Protein AF-A0A3D5AVW5-F1 (afdb_monomer_lite)

Secondary structure (DSSP, 8-state):
--HHHHHHH-TTSSS------PPP---------TTS-HHHHHHHHHHHTSTTHHHHTHHHHHHTT--S------TGGGHHHHHHHHHHH---

pLDDT: mean 83.99, std 10.98, range [45.19, 96.0]

Foldseek 3Di:
DPVVVCCVPPVPCPPHDDPDDDDDADDDDDDDDPVQDPVVRVVVLVVQQDPVVCVVCVVVCVVVVPPDGRDDDDPVSCVVVVVVCCVVPPDD

Radius of gyration: 17.75 Å; chains: 1; bounding box: 40×42×38 Å

Structure (mmCIF, N/CA/C/O backbone):
data_AF-A0A3D5AVW5-F1
#
_entry.id   AF-A0A3D5AVW5-F1
#
loop_
_atom_site.group_PDB
_atom_site.id
_atom_site.type_sy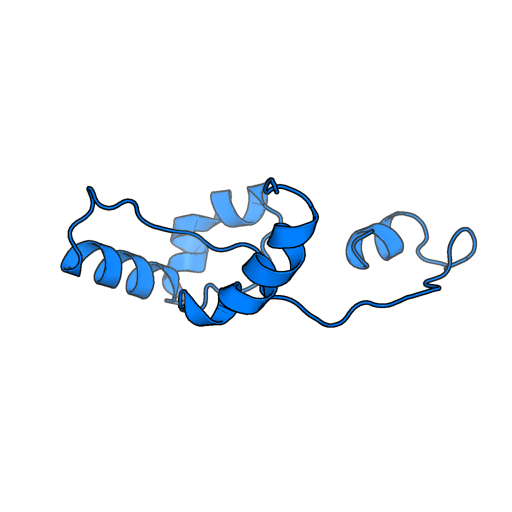mbol
_atom_site.label_atom_id
_atom_site.label_alt_id
_atom_site.label_comp_id
_atom_site.label_asym_id
_atom_site.label_entity_id
_atom_site.label_seq_id
_atom_site.pdbx_PDB_ins_code
_atom_site.Cartn_x
_atom_site.Cartn_y
_atom_site.Cartn_z
_atom_site.occupancy
_atom_site.B_iso_or_equiv
_atom_site.a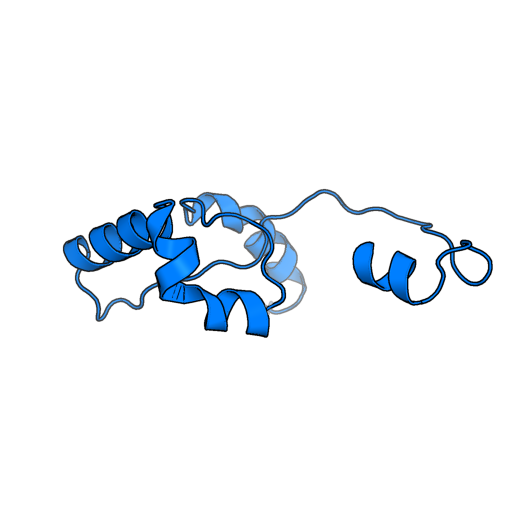uth_seq_id
_atom_site.auth_comp_id
_atom_site.auth_asym_id
_atom_site.auth_atom_id
_atom_site.pdbx_PDB_model_num
ATOM 1 N N . MET A 1 1 ? 12.912 -4.738 -14.308 1.00 49.59 1 MET A N 1
ATOM 2 C CA . MET A 1 1 ? 13.651 -3.926 -13.319 1.00 49.59 1 MET A CA 1
ATOM 3 C C . MET A 1 1 ? 12.895 -2.615 -13.114 1.00 49.59 1 MET A C 1
ATOM 5 O O . MET A 1 1 ? 12.495 -2.040 -14.124 1.00 49.59 1 MET A O 1
ATOM 9 N N . PRO A 1 2 ? 12.624 -2.170 -11.875 1.00 65.19 2 PRO A N 1
ATOM 10 C CA . PRO A 1 2 ? 11.966 -0.885 -11.626 1.00 65.19 2 PRO A CA 1
ATOM 11 C C . PRO A 1 2 ? 12.777 0.267 -12.234 1.00 65.19 2 PRO A C 1
ATOM 13 O O . PRO A 1 2 ? 14.004 0.263 -12.140 1.00 65.19 2 PRO A O 1
ATOM 16 N N . LEU A 1 3 ? 12.109 1.251 -12.844 1.00 71.12 3 LEU A N 1
ATOM 17 C CA . LEU A 1 3 ? 12.776 2.373 -13.526 1.00 71.12 3 LEU A CA 1
ATOM 18 C C . LEU A 1 3 ? 13.696 3.175 -12.592 1.00 71.12 3 LEU A C 1
ATOM 20 O O . LEU A 1 3 ? 14.750 3.625 -13.028 1.00 71.12 3 LEU A O 1
ATOM 24 N N . GLY A 1 4 ? 13.340 3.292 -11.306 1.00 69.69 4 GLY A N 1
ATOM 25 C CA . GLY A 1 4 ? 14.188 3.944 -10.302 1.00 69.69 4 GLY A CA 1
ATOM 26 C C . GLY A 1 4 ? 15.544 3.254 -10.136 1.00 69.69 4 GLY A C 1
ATOM 27 O O . GLY A 1 4 ? 16.579 3.914 -10.108 1.00 69.69 4 GL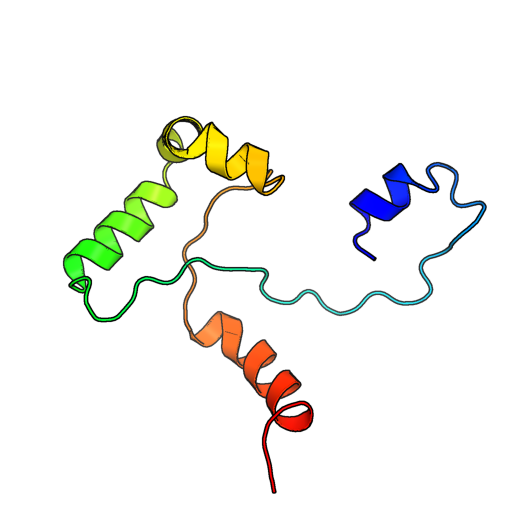Y A O 1
ATOM 28 N N . ASN A 1 5 ? 15.566 1.919 -10.149 1.00 72.69 5 ASN A N 1
ATOM 29 C CA . ASN A 1 5 ? 16.822 1.177 -10.091 1.00 72.69 5 ASN A CA 1
ATOM 30 C C . ASN A 1 5 ? 17.616 1.356 -11.391 1.00 72.69 5 ASN A C 1
ATOM 32 O O . ASN A 1 5 ? 18.838 1.432 -11.351 1.00 72.69 5 ASN A O 1
ATOM 36 N N . LEU A 1 6 ? 16.951 1.434 -12.550 1.00 78.19 6 LEU A N 1
ATOM 37 C CA . LEU A 1 6 ? 17.653 1.641 -13.819 1.00 78.19 6 LEU A CA 1
ATOM 38 C C . LEU A 1 6 ? 18.364 3.001 -13.828 1.00 78.19 6 LEU A C 1
ATOM 40 O O . LEU A 1 6 ? 19.532 3.064 -14.187 1.00 78.19 6 LEU A O 1
ATOM 44 N N . ALA A 1 7 ? 17.705 4.054 -13.338 1.00 80.12 7 ALA A N 1
ATOM 45 C CA . ALA A 1 7 ? 18.326 5.367 -13.172 1.00 80.12 7 ALA A CA 1
ATOM 46 C C . ALA A 1 7 ? 19.502 5.350 -12.175 1.00 80.12 7 ALA A C 1
ATOM 48 O O . ALA A 1 7 ? 20.472 6.078 -12.364 1.00 80.12 7 ALA A O 1
ATOM 49 N N . LYS A 1 8 ? 19.444 4.500 -11.140 1.00 81.31 8 LYS A N 1
ATOM 50 C CA . LYS A 1 8 ? 20.530 4.322 -10.164 1.00 81.31 8 LYS A CA 1
ATOM 51 C C . LYS A 1 8 ? 21.765 3.636 -10.761 1.00 81.31 8 LYS A C 1
ATOM 53 O O . LYS A 1 8 ? 22.880 4.032 -10.443 1.00 81.31 8 LYS A O 1
ATOM 58 N N . TYR A 1 9 ? 21.577 2.601 -11.582 1.00 82.88 9 TYR A N 1
ATOM 59 C CA . TYR A 1 9 ? 22.677 1.756 -12.075 1.00 82.88 9 TYR A CA 1
ATOM 60 C C . TYR A 1 9 ? 23.152 2.097 -13.496 1.00 82.88 9 TYR A C 1
ATOM 62 O O . TYR A 1 9 ? 24.281 1.766 -13.846 1.00 82.88 9 TYR A O 1
ATOM 70 N N . ASP A 1 10 ? 22.330 2.766 -14.305 1.00 86.38 10 ASP A N 1
ATOM 71 C CA . ASP A 1 10 ? 22.685 3.247 -15.644 1.00 86.38 10 ASP A CA 1
ATOM 72 C C . ASP A 1 10 ? 22.082 4.643 -15.911 1.00 86.38 10 ASP A C 1
ATOM 74 O O . ASP A 1 10 ? 21.204 4.811 -16.765 1.00 86.38 10 ASP A O 1
ATOM 78 N N . PRO A 1 11 ? 22.543 5.679 -15.185 1.00 81.38 11 PRO A N 1
ATOM 79 C CA . PRO A 1 11 ? 21.993 7.035 -15.280 1.00 81.38 11 PRO A CA 1
ATOM 80 C C . PRO A 1 11 ? 22.125 7.649 -16.680 1.00 81.38 11 PRO A C 1
ATOM 82 O O . PRO A 1 11 ? 21.390 8.571 -17.027 1.00 81.38 11 PRO A O 1
ATOM 85 N N . HIS A 1 12 ? 23.049 7.139 -17.500 1.00 84.56 12 HIS A N 1
ATOM 86 C CA . HIS A 1 12 ? 23.287 7.614 -18.862 1.00 84.56 12 HIS A CA 1
ATOM 87 C C . HIS A 1 12 ? 22.711 6.689 -19.943 1.00 84.56 12 HIS A C 1
ATOM 89 O O . HIS A 1 12 ? 22.934 6.954 -21.123 1.00 84.56 12 HIS A O 1
ATOM 95 N N . SER A 1 13 ? 21.976 5.636 -19.562 1.00 80.19 13 SER A N 1
ATOM 96 C CA . SER A 1 13 ? 21.346 4.675 -20.485 1.00 80.19 13 SER A CA 1
ATOM 97 C C . SER A 1 13 ? 22.322 4.090 -21.518 1.00 80.19 13 SER A C 1
ATOM 99 O O . SER A 1 13 ? 21.999 3.967 -22.701 1.00 80.19 13 SER A O 1
ATOM 101 N N . ARG A 1 14 ? 23.554 3.792 -21.090 1.00 85.19 14 ARG A N 1
ATOM 102 C CA . ARG A 1 14 ? 24.627 3.277 -21.957 1.00 85.19 14 ARG A CA 1
ATOM 103 C C . ARG A 1 14 ? 24.742 1.756 -21.926 1.00 85.19 14 ARG A C 1
ATOM 105 O O . ARG A 1 14 ? 25.249 1.180 -22.883 1.00 85.19 14 ARG A O 1
ATOM 112 N N . ALA A 1 15 ? 24.301 1.117 -20.847 1.00 83.69 15 ALA A N 1
ATOM 113 C CA . ALA A 1 15 ? 24.419 -0.322 -20.624 1.00 83.69 15 ALA A CA 1
ATOM 114 C C . ALA A 1 15 ? 23.095 -1.066 -20.851 1.00 83.69 15 ALA A C 1
ATOM 116 O O 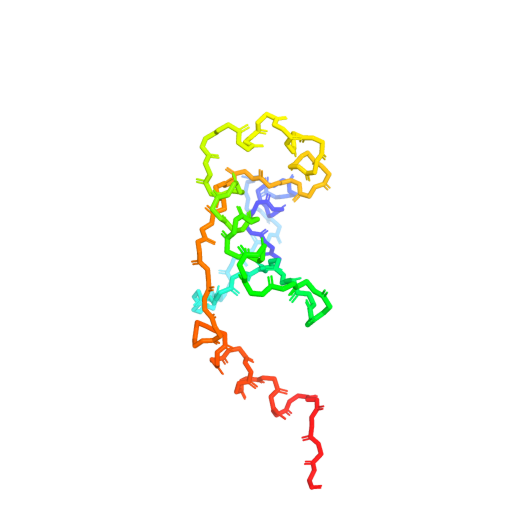. ALA A 1 15 ? 23.102 -2.224 -21.267 1.00 83.69 15 ALA A O 1
ATOM 117 N N . ALA A 1 16 ? 21.955 -0.418 -20.606 1.00 83.31 16 ALA A N 1
ATOM 118 C CA . ALA A 1 16 ? 20.638 -1.019 -20.753 1.00 83.31 16 ALA A CA 1
ATOM 119 C C . ALA A 1 16 ? 19.627 -0.045 -21.370 1.00 83.31 16 ALA A C 1
ATOM 121 O O . ALA A 1 16 ? 19.679 1.167 -21.184 1.00 83.31 16 ALA A O 1
ATOM 122 N N . ARG A 1 17 ? 18.648 -0.602 -22.093 1.00 82.62 17 ARG A N 1
ATOM 123 C CA . ARG A 1 17 ? 17.508 0.142 -22.644 1.00 82.62 17 ARG A CA 1
ATOM 124 C C . ARG A 1 17 ? 16.201 -0.569 -22.327 1.00 82.62 17 ARG A C 1
ATOM 126 O O . ARG A 1 17 ? 16.145 -1.798 -22.297 1.00 82.62 17 ARG A O 1
ATOM 133 N N . VAL A 1 18 ? 15.132 0.196 -22.130 1.00 83.56 18 VAL A N 1
ATOM 134 C CA . VAL A 1 18 ? 13.785 -0.360 -21.957 1.00 83.56 18 VAL A CA 1
ATOM 135 C C . VAL A 1 18 ? 13.282 -0.850 -23.314 1.00 83.56 18 VAL A C 1
ATOM 137 O O . VAL A 1 18 ? 13.015 -0.049 -24.202 1.00 83.56 18 VAL A O 1
ATOM 140 N N . VAL A 1 19 ? 13.156 -2.166 -23.480 1.00 88.94 19 VAL A N 1
ATOM 141 C CA . VAL A 1 19 ? 12.621 -2.776 -24.714 1.00 88.94 19 VAL A CA 1
ATOM 142 C C . VAL A 1 19 ? 11.116 -3.043 -24.646 1.00 88.94 19 VAL A C 1
ATOM 144 O O . VAL A 1 19 ? 10.473 -3.203 -25.676 1.00 88.94 19 VAL A O 1
ATOM 147 N N . PHE A 1 20 ? 10.547 -3.081 -23.440 1.00 84.38 20 PHE A N 1
ATOM 148 C CA . PHE A 1 20 ? 9.130 -3.336 -23.210 1.00 84.38 20 PHE A CA 1
ATOM 149 C C . PHE A 1 20 ? 8.666 -2.678 -21.908 1.00 84.38 20 PHE A C 1
ATOM 151 O O . PHE A 1 20 ? 9.377 -2.706 -20.900 1.00 84.38 20 PHE A O 1
ATOM 158 N N . LYS A 1 21 ? 7.455 -2.116 -21.921 1.00 83.38 21 LYS A N 1
ATOM 159 C CA . LYS A 1 21 ? 6.783 -1.561 -20.744 1.00 83.38 21 LYS A CA 1
ATOM 160 C C . LYS A 1 21 ? 5.400 -2.195 -20.631 1.00 83.38 21 LYS A C 1
ATOM 162 O O . LYS A 1 21 ? 4.550 -1.978 -21.488 1.00 83.38 21 LYS A O 1
ATOM 167 N N . ALA A 1 22 ? 5.191 -2.980 -19.579 1.00 81.06 22 ALA A N 1
ATOM 168 C CA . ALA A 1 22 ? 3.895 -3.585 -19.304 1.00 81.06 22 ALA A CA 1
ATOM 169 C C . ALA A 1 22 ? 2.850 -2.521 -18.923 1.00 81.06 22 ALA A C 1
ATOM 171 O O . ALA A 1 22 ? 3.195 -1.425 -18.467 1.00 81.06 22 ALA A O 1
ATOM 172 N N . ARG A 1 23 ? 1.565 -2.870 -19.071 1.00 81.06 23 ARG A N 1
ATOM 173 C CA . ARG A 1 23 ? 0.455 -2.088 -18.510 1.00 81.06 23 ARG A CA 1
ATOM 174 C C . ARG A 1 23 ? 0.655 -1.930 -16.999 1.00 81.06 23 ARG A C 1
ATOM 176 O O . ARG A 1 23 ? 1.179 -2.829 -16.346 1.00 81.06 23 ARG A O 1
ATOM 183 N N . ALA A 1 24 ? 0.243 -0.788 -16.454 1.00 77.19 24 ALA A N 1
ATOM 184 C CA . ALA A 1 24 ? 0.226 -0.593 -15.012 1.00 77.19 24 ALA A CA 1
ATOM 185 C C . ALA A 1 24 ? -0.738 -1.593 -14.354 1.00 77.19 24 ALA A C 1
ATOM 187 O O . ALA A 1 24 ? -1.866 -1.765 -14.819 1.00 77.19 24 ALA A O 1
ATOM 188 N N . TYR A 1 25 ? -0.281 -2.220 -13.275 1.00 77.44 25 TYR A N 1
ATOM 189 C CA . TYR A 1 25 ? -1.070 -3.099 -12.418 1.00 77.44 25 TYR A CA 1
ATOM 190 C C . TYR A 1 25 ? -1.116 -2.518 -11.003 1.00 77.44 25 TYR A C 1
ATOM 192 O O . TYR A 1 25 ? -0.214 -1.751 -10.644 1.00 77.44 25 TYR A O 1
ATOM 200 N N . PRO A 1 26 ? -2.140 -2.869 -10.206 1.00 80.75 26 PRO A N 1
ATOM 201 C CA . PRO A 1 26 ? -2.177 -2.517 -8.796 1.00 80.75 26 PRO A CA 1
ATOM 202 C C . PRO A 1 26 ? -0.878 -2.944 -8.115 1.00 80.75 26 PRO A C 1
ATOM 204 O O . PRO A 1 26 ? -0.405 -4.068 -8.300 1.00 80.75 26 PRO A O 1
ATOM 207 N N . ASN A 1 27 ? -0.285 -2.026 -7.357 1.00 80.31 27 ASN A N 1
ATOM 208 C CA . ASN A 1 27 ? 0.930 -2.303 -6.604 1.00 80.31 27 ASN A CA 1
ATOM 209 C C . ASN A 1 27 ? 0.596 -3.075 -5.310 1.00 80.31 27 ASN A C 1
ATOM 211 O O . ASN A 1 27 ? -0.536 -3.504 -5.097 1.00 80.31 27 ASN A O 1
ATOM 215 N N . GLN A 1 28 ? 1.574 -3.256 -4.429 1.00 85.69 28 GLN A N 1
ATOM 216 C CA . GLN A 1 28 ? 1.395 -3.856 -3.107 1.00 85.69 28 GLN A CA 1
ATOM 217 C C . GLN A 1 28 ? 0.305 -3.147 -2.281 1.00 85.69 28 GLN A C 1
ATOM 219 O O . GLN A 1 28 ? 0.122 -1.934 -2.384 1.00 85.69 28 GLN A O 1
ATOM 224 N N . THR A 1 29 ? -0.391 -3.915 -1.439 1.00 90.38 29 THR A N 1
ATOM 225 C CA . THR A 1 29 ? -1.413 -3.423 -0.504 1.00 90.38 29 THR A CA 1
ATOM 226 C C . THR A 1 29 ? -1.204 -4.005 0.890 1.00 90.38 29 THR A C 1
ATOM 228 O O . THR A 1 29 ? -0.557 -5.042 1.049 1.00 90.38 29 THR A O 1
ATOM 231 N N . LEU A 1 30 ? -1.767 -3.340 1.898 1.00 90.12 30 LEU A N 1
ATOM 232 C CA . LEU A 1 30 ? -1.869 -3.848 3.261 1.00 90.12 30 LEU A CA 1
ATOM 233 C C . LEU A 1 30 ? -3.282 -4.390 3.483 1.00 90.12 30 LEU A C 1
ATOM 235 O O . LEU A 1 30 ? -4.266 -3.692 3.254 1.00 90.12 30 LEU A O 1
ATOM 239 N N . SER A 1 31 ? -3.383 -5.622 3.975 1.00 91.12 31 SER A N 1
ATOM 240 C CA . SER A 1 31 ? -4.658 -6.257 4.312 1.00 91.12 31 SER A CA 1
ATOM 241 C C . SER A 1 31 ? -4.726 -6.589 5.798 1.00 91.12 31 SER A C 1
ATOM 243 O O . SER A 1 31 ? -3.770 -7.130 6.356 1.00 91.12 31 SER A O 1
ATOM 245 N N . ALA A 1 32 ? -5.874 -6.340 6.424 1.00 91.81 32 ALA A N 1
ATOM 246 C CA . ALA A 1 32 ? -6.157 -6.814 7.772 1.00 91.81 32 ALA A CA 1
ATOM 247 C C . ALA A 1 32 ? -6.786 -8.214 7.725 1.00 91.81 32 ALA A C 1
ATOM 249 O O . ALA A 1 32 ? -7.668 -8.490 6.913 1.00 91.81 32 ALA A O 1
ATOM 250 N N . GLY A 1 33 ? -6.331 -9.108 8.604 1.00 90.94 33 GLY A N 1
ATOM 251 C CA . GLY A 1 33 ? -6.900 -10.449 8.719 1.00 90.94 33 GLY A CA 1
ATOM 252 C C . GLY A 1 33 ? -8.301 -10.446 9.351 1.00 90.94 33 GLY A C 1
ATOM 253 O O . GLY A 1 33 ? -8.670 -9.499 10.048 1.00 90.94 33 GLY A O 1
ATOM 254 N N . PRO A 1 34 ? -9.059 -11.550 9.219 1.00 91.56 34 PRO A N 1
ATOM 255 C CA . PRO A 1 34 ? -10.445 -11.646 9.694 1.00 91.56 34 PRO A CA 1
ATOM 256 C C . PRO A 1 34 ? -10.598 -11.574 11.223 1.00 91.56 34 PRO A C 1
ATOM 258 O O . PRO A 1 34 ? -11.708 -11.447 11.725 1.00 91.56 34 PRO A O 1
ATOM 261 N N . ARG A 1 35 ? -9.493 -11.654 11.979 1.00 95.44 35 ARG A N 1
ATOM 262 C CA . ARG A 1 35 ? -9.486 -11.497 13.444 1.00 95.44 35 ARG A CA 1
ATOM 263 C C . ARG A 1 35 ? -9.671 -10.045 13.894 1.00 95.44 35 ARG A C 1
ATOM 265 O O . ARG A 1 35 ? -10.002 -9.812 15.049 1.00 95.44 35 ARG A O 1
ATOM 272 N N . VAL A 1 36 ? -9.439 -9.080 13.005 1.00 94.44 36 VAL A N 1
ATOM 273 C CA . VAL A 1 36 ? -9.709 -7.662 13.260 1.00 94.44 36 VAL A CA 1
ATOM 274 C C . VAL A 1 36 ? -11.152 -7.394 12.850 1.00 94.44 36 VAL A C 1
ATOM 276 O O . VAL A 1 36 ? -11.510 -7.657 11.704 1.00 94.44 36 VAL A O 1
ATOM 279 N N . GLY A 1 37 ? -11.984 -6.890 13.762 1.00 96.00 37 GLY A N 1
ATOM 280 C CA . GLY A 1 37 ? -13.387 -6.597 13.459 1.00 96.00 37 GLY A CA 1
ATOM 281 C C . GLY A 1 37 ? -13.528 -5.548 12.353 1.00 96.00 37 GLY A C 1
ATOM 282 O O . GLY A 1 37 ? -12.714 -4.632 12.262 1.00 96.00 37 GLY A O 1
ATOM 283 N N . ALA A 1 38 ? -14.575 -5.645 11.527 1.00 93.12 38 ALA A N 1
ATOM 284 C CA . ALA A 1 38 ? -14.759 -4.779 10.354 1.00 93.12 38 ALA A CA 1
ATOM 285 C C . ALA A 1 38 ? -14.721 -3.272 10.685 1.00 93.12 38 ALA A C 1
ATOM 287 O O . ALA A 1 38 ? -14.148 -2.482 9.937 1.00 93.12 38 ALA A O 1
ATOM 288 N N . GLY A 1 39 ? -15.274 -2.872 11.837 1.00 95.62 39 GLY A N 1
ATOM 289 C CA . GLY A 1 39 ? -15.211 -1.483 12.299 1.00 95.62 39 GLY A CA 1
ATOM 290 C C . GLY A 1 39 ? -13.785 -1.008 12.587 1.00 95.62 39 GLY A C 1
ATOM 291 O O . GLY A 1 39 ? -13.439 0.127 12.271 1.00 95.62 39 GLY A O 1
ATOM 292 N N . ASP A 1 40 ? -12.934 -1.874 13.133 1.00 95.94 40 ASP A N 1
ATOM 293 C CA . ASP A 1 40 ? -11.537 -1.535 13.404 1.00 95.94 40 ASP A CA 1
ATOM 294 C C . ASP A 1 40 ? -10.684 -1.600 12.138 1.00 95.94 40 ASP A C 1
ATOM 296 O O . ASP A 1 40 ? -9.819 -0.748 11.955 1.00 95.94 40 ASP A O 1
ATOM 300 N N . GLN A 1 41 ? -10.983 -2.518 11.213 1.00 94.38 41 GLN A N 1
ATOM 301 C CA . GLN A 1 41 ? -10.382 -2.509 9.876 1.00 94.38 41 GLN A CA 1
ATOM 302 C C . GLN A 1 41 ? -10.619 -1.158 9.188 1.00 94.38 41 GLN A C 1
ATOM 304 O O . GLN A 1 41 ? -9.667 -0.532 8.728 1.00 94.38 41 GLN A O 1
ATOM 309 N N . ALA A 1 42 ? -11.861 -0.660 9.203 1.00 93.25 42 ALA A N 1
ATOM 310 C CA . ALA A 1 42 ? -12.204 0.635 8.620 1.00 93.25 42 ALA A CA 1
ATOM 311 C C . ALA A 1 42 ? -11.457 1.801 9.292 1.00 93.25 42 ALA A C 1
ATOM 313 O O . ALA A 1 42 ? -10.941 2.681 8.600 1.00 93.25 42 ALA A O 1
ATOM 314 N N . LYS A 1 43 ? -11.342 1.797 10.629 1.00 94.69 43 LYS A N 1
ATOM 315 C CA . LYS A 1 43 ? -10.563 2.810 11.365 1.00 94.69 43 LYS A CA 1
ATOM 316 C C . LYS A 1 43 ? -9.083 2.777 10.988 1.00 94.69 43 LYS A C 1
ATOM 318 O O . LYS A 1 43 ? -8.499 3.837 10.790 1.00 94.69 43 LYS A O 1
ATOM 323 N N . ILE A 1 44 ? -8.486 1.589 10.870 1.00 93.31 44 ILE A N 1
ATOM 324 C CA . ILE A 1 44 ? -7.081 1.421 10.472 1.00 93.31 44 ILE A CA 1
ATOM 325 C C . ILE A 1 44 ? -6.869 1.956 9.053 1.00 93.31 44 ILE A C 1
ATOM 327 O O . ILE A 1 44 ? -5.952 2.747 8.833 1.00 93.31 44 ILE A O 1
ATOM 331 N N . THR A 1 45 ? -7.733 1.579 8.105 1.00 93.81 45 THR A N 1
ATOM 332 C CA . THR A 1 45 ? -7.677 2.072 6.723 1.00 93.81 45 THR A CA 1
ATOM 333 C C . THR A 1 45 ? -7.751 3.596 6.674 1.00 93.81 45 THR A C 1
ATOM 335 O O . THR A 1 45 ? -6.914 4.227 6.030 1.00 93.81 45 THR A O 1
ATOM 338 N N . LEU A 1 46 ? -8.713 4.193 7.386 1.00 93.62 46 LEU A N 1
ATOM 339 C CA . LEU A 1 46 ? -8.867 5.645 7.431 1.00 93.62 46 LEU A CA 1
ATOM 340 C C . LEU A 1 46 ? -7.641 6.317 8.054 1.00 93.62 46 LEU A C 1
ATOM 342 O O . LEU A 1 46 ? -7.135 7.282 7.491 1.00 93.62 46 LEU A O 1
ATOM 346 N N . ALA A 1 47 ? -7.144 5.794 9.179 1.00 93.62 47 ALA A N 1
ATOM 347 C CA . ALA A 1 47 ? -5.989 6.347 9.875 1.00 93.62 47 ALA A CA 1
ATOM 348 C C . ALA A 1 47 ? -4.751 6.388 8.968 1.00 93.62 47 ALA A C 1
ATOM 350 O O . ALA A 1 47 ? -4.094 7.427 8.896 1.00 93.62 47 ALA A O 1
ATOM 351 N N . LEU A 1 48 ? -4.478 5.304 8.232 1.00 92.88 48 LEU A N 1
ATOM 352 C CA . LEU A 1 48 ? -3.340 5.200 7.311 1.00 92.88 48 LEU A CA 1
ATOM 353 C C . LEU A 1 48 ? -3.439 6.147 6.107 1.00 92.88 48 LEU A C 1
ATOM 355 O O . LEU A 1 48 ? -2.407 6.598 5.615 1.00 92.88 48 LEU A O 1
ATOM 359 N N . ALA A 1 49 ? -4.651 6.468 5.651 1.00 91.94 49 ALA A N 1
ATOM 360 C CA . ALA A 1 49 ? -4.885 7.375 4.525 1.00 91.94 49 ALA A CA 1
ATOM 361 C C . ALA A 1 49 ? -4.782 8.869 4.900 1.00 91.94 49 ALA A C 1
ATOM 363 O O . ALA A 1 49 ? -4.894 9.735 4.032 1.00 91.94 49 ALA A O 1
ATOM 364 N N . THR A 1 50 ? -4.583 9.203 6.181 1.00 92.75 50 THR A N 1
ATOM 365 C CA . THR A 1 50 ? -4.450 10.601 6.612 1.00 92.75 50 THR A CA 1
ATOM 366 C C . THR A 1 50 ? -3.030 11.145 6.409 1.00 92.75 50 THR A C 1
ATOM 368 O O . THR A 1 50 ? -2.054 10.402 6.523 1.00 92.75 50 THR A O 1
ATOM 371 N N . PRO A 1 51 ? -2.860 12.471 6.233 1.00 90.06 51 PRO A N 1
ATOM 372 C CA . PRO A 1 51 ? -1.532 13.087 6.200 1.00 90.06 51 PRO A CA 1
ATOM 373 C C . PRO A 1 51 ? -0.713 12.838 7.475 1.00 90.06 51 PRO A C 1
ATOM 375 O O . PRO A 1 51 ? 0.507 12.700 7.404 1.00 90.06 51 PRO A O 1
ATOM 378 N N . ALA A 1 52 ? -1.378 12.741 8.634 1.00 90.31 52 ALA A N 1
ATOM 379 C CA . ALA A 1 52 ? -0.735 12.482 9.923 1.00 90.31 52 ALA A CA 1
ATOM 380 C C . ALA A 1 52 ? -0.051 11.105 9.978 1.00 90.31 52 ALA A C 1
ATOM 382 O O . ALA A 1 52 ? 0.955 10.943 10.674 1.00 90.31 52 ALA A O 1
ATOM 383 N N . ALA A 1 53 ? -0.541 10.131 9.201 1.00 91.12 53 ALA A N 1
ATOM 384 C CA . ALA A 1 53 ? 0.082 8.818 9.105 1.00 91.12 53 ALA A CA 1
ATOM 385 C C . ALA A 1 53 ? 1.532 8.912 8.624 1.00 91.12 53 ALA A C 1
ATOM 387 O O . ALA A 1 53 ? 2.374 8.175 9.121 1.00 91.12 53 ALA A O 1
ATOM 388 N N . ARG A 1 54 ? 1.862 9.850 7.722 1.00 90.44 54 ARG A N 1
ATOM 389 C CA . ARG A 1 54 ? 3.219 9.985 7.158 1.00 90.44 54 ARG A CA 1
ATOM 390 C C . ARG A 1 54 ? 4.297 10.040 8.238 1.00 90.44 54 ARG A C 1
ATOM 392 O O . ARG A 1 54 ? 5.315 9.369 8.104 1.00 90.44 54 ARG A O 1
ATOM 399 N N . THR A 1 55 ? 4.037 10.786 9.308 1.00 91.88 55 THR A N 1
ATOM 400 C CA . THR A 1 55 ? 4.942 10.886 10.456 1.00 91.88 55 THR A CA 1
ATOM 401 C C . THR A 1 55 ? 4.841 9.655 11.353 1.00 91.88 55 THR A C 1
ATOM 403 O O . THR A 1 55 ? 5.864 9.098 11.739 1.00 91.88 55 THR A O 1
ATOM 406 N N . ALA A 1 56 ? 3.622 9.191 11.650 1.00 92.50 56 ALA A N 1
ATOM 407 C CA . ALA A 1 56 ? 3.392 8.065 12.560 1.00 92.50 56 ALA A CA 1
ATOM 408 C C . ALA A 1 56 ? 4.049 6.753 12.091 1.00 92.50 56 ALA A C 1
ATOM 410 O O . ALA A 1 56 ? 4.461 5.940 12.914 1.00 92.50 56 ALA A O 1
ATOM 411 N N . ILE A 1 57 ? 4.169 6.556 10.776 1.00 92.00 57 ILE A N 1
ATOM 412 C CA . ILE A 1 57 ? 4.785 5.371 10.166 1.00 92.00 57 ILE A CA 1
ATOM 413 C C . ILE A 1 57 ? 6.079 5.699 9.409 1.00 92.00 57 ILE A C 1
ATOM 415 O O . ILE A 1 57 ? 6.460 4.949 8.513 1.00 92.00 57 ILE A O 1
ATOM 419 N N . ALA A 1 58 ? 6.770 6.793 9.745 1.00 93.06 58 ALA A N 1
ATOM 420 C CA . ALA A 1 58 ? 7.977 7.233 9.035 1.00 93.06 58 ALA A CA 1
ATOM 421 C C . ALA A 1 58 ? 9.027 6.115 8.881 1.00 93.06 58 ALA A C 1
ATOM 423 O O . ALA A 1 58 ? 9.530 5.904 7.781 1.00 93.06 58 ALA A O 1
ATOM 424 N N . GLY A 1 59 ? 9.265 5.323 9.935 1.00 93.50 59 GLY A N 1
ATOM 425 C CA . GLY A 1 59 ? 10.197 4.190 9.874 1.00 93.50 59 GLY A CA 1
ATOM 426 C C . GLY A 1 59 ? 9.767 3.082 8.904 1.00 93.50 59 GLY A C 1
ATOM 427 O O . GLY A 1 59 ? 10.601 2.517 8.204 1.00 93.50 59 GLY A O 1
ATOM 428 N N . LEU A 1 60 ? 8.460 2.802 8.792 1.00 89.06 60 LEU A N 1
ATOM 429 C CA . LEU A 1 60 ? 7.939 1.866 7.786 1.00 89.06 60 LEU A CA 1
ATOM 430 C C . LEU A 1 60 ? 8.180 2.416 6.374 1.00 89.06 60 LEU A C 1
ATOM 432 O O . LEU A 1 60 ? 8.561 1.681 5.469 1.00 89.06 60 LEU A O 1
ATOM 436 N N . ARG A 1 61 ? 7.957 3.719 6.182 1.00 90.50 61 ARG A N 1
ATOM 437 C CA . ARG A 1 61 ? 8.120 4.373 4.880 1.00 90.50 61 ARG A CA 1
ATOM 438 C C . ARG A 1 61 ? 9.572 4.344 4.420 1.00 90.50 61 ARG A C 1
ATOM 440 O O . ARG A 1 61 ? 9.819 4.064 3.254 1.00 90.50 61 ARG A O 1
ATOM 447 N N . GLU A 1 62 ? 10.505 4.584 5.334 1.00 91.56 62 GLU A N 1
ATOM 448 C CA . GLU A 1 62 ? 11.941 4.492 5.073 1.00 91.56 62 GLU A CA 1
ATOM 449 C C . GLU A 1 62 ? 12.358 3.059 4.721 1.00 91.56 62 GLU A C 1
ATOM 451 O O . GLU A 1 62 ? 12.964 2.842 3.674 1.00 91.56 62 GLU A O 1
ATOM 456 N N . LEU A 1 63 ? 11.955 2.073 5.532 1.00 90.94 63 LEU A N 1
ATOM 457 C CA . LEU A 1 63 ? 12.326 0.668 5.340 1.00 90.94 63 LEU A CA 1
ATOM 458 C C . LEU A 1 63 ? 11.908 0.110 3.970 1.00 90.94 63 LEU A C 1
ATOM 460 O O . LEU A 1 63 ? 12.625 -0.703 3.392 1.00 90.94 63 LEU A O 1
ATOM 464 N N . TYR A 1 64 ? 10.749 0.531 3.461 1.00 85.25 64 TYR A N 1
ATOM 465 C CA . TYR A 1 64 ? 10.199 0.055 2.188 1.00 85.25 64 TYR A CA 1
ATOM 466 C C . TYR A 1 64 ? 10.374 1.048 1.028 1.00 85.25 64 TYR A C 1
ATOM 468 O O . TYR A 1 64 ? 9.743 0.871 -0.014 1.00 85.25 64 TYR A O 1
ATOM 476 N N . GLU A 1 65 ? 11.188 2.099 1.198 1.00 86.62 65 GLU A N 1
ATOM 477 C CA . GLU A 1 65 ? 11.392 3.171 0.205 1.00 86.62 65 GLU A CA 1
ATOM 478 C C . GLU A 1 65 ? 10.059 3.746 -0.336 1.00 86.62 65 GLU A C 1
ATOM 480 O O . GLU A 1 65 ? 9.902 4.078 -1.518 1.00 86.62 65 GLU A O 1
ATOM 485 N N . PHE A 1 66 ? 9.051 3.843 0.537 1.00 86.31 66 PHE A N 1
ATOM 486 C CA . PHE A 1 66 ? 7.696 4.230 0.170 1.00 86.31 66 PHE A CA 1
ATOM 487 C C . PHE A 1 66 ? 7.532 5.754 0.117 1.00 86.31 66 PHE A C 1
ATOM 489 O O . PHE A 1 66 ? 7.346 6.437 1.128 1.00 86.31 66 PHE A O 1
ATOM 496 N N . ASN A 1 67 ? 7.518 6.278 -1.108 1.00 81.69 67 ASN A N 1
ATOM 497 C CA . ASN A 1 67 ? 7.456 7.716 -1.388 1.00 81.69 67 ASN A CA 1
ATOM 498 C C . ASN A 1 67 ? 6.040 8.249 -1.704 1.00 81.69 67 ASN A C 1
ATOM 500 O O . ASN A 1 67 ? 5.900 9.404 -2.094 1.00 81.69 67 ASN A O 1
ATOM 504 N N . GLY A 1 68 ? 4.991 7.430 -1.548 1.00 85.00 68 GLY A N 1
ATOM 505 C CA . GLY A 1 68 ? 3.602 7.786 -1.879 1.00 85.00 68 GLY A CA 1
ATOM 506 C C . GLY A 1 68 ? 2.682 7.927 -0.665 1.00 85.00 68 GLY A C 1
ATOM 507 O O . GLY A 1 68 ? 3.109 7.796 0.481 1.00 85.00 68 GLY A O 1
ATOM 508 N N . ASP A 1 69 ? 1.398 8.163 -0.907 1.00 88.44 69 ASP A N 1
ATOM 509 C CA . ASP A 1 69 ? 0.368 8.106 0.133 1.00 88.44 69 ASP A CA 1
ATOM 510 C C . ASP A 1 69 ? -0.371 6.778 0.085 1.00 88.44 69 ASP A C 1
ATOM 512 O O . ASP A 1 69 ? -0.537 6.185 -0.983 1.00 88.44 69 ASP A O 1
ATOM 516 N N . PHE A 1 70 ? -0.816 6.306 1.250 1.00 90.62 70 PHE A N 1
ATOM 517 C CA . PHE A 1 70 ? -1.747 5.189 1.273 1.00 90.62 70 PHE A CA 1
ATOM 518 C C . PHE A 1 70 ? -3.067 5.625 0.654 1.00 90.62 70 PHE A C 1
ATOM 520 O O . PHE A 1 70 ? -3.590 6.701 0.944 1.00 90.62 70 PHE A O 1
ATOM 527 N N . GLN A 1 71 ? -3.606 4.754 -0.186 1.00 89.56 71 GLN A N 1
ATOM 528 C CA . GLN A 1 71 ? -4.916 4.912 -0.787 1.00 89.56 71 GLN A CA 1
ATOM 529 C C . GLN A 1 71 ? -5.779 3.727 -0.378 1.00 89.56 71 GLN A C 1
ATOM 531 O O . GLN A 1 71 ? -5.280 2.629 -0.121 1.00 89.56 71 GLN A O 1
ATOM 536 N N . THR A 1 72 ? -7.084 3.952 -0.303 1.00 90.88 72 THR A N 1
ATOM 537 C CA . THR A 1 72 ? -8.042 2.868 -0.110 1.00 90.88 72 THR A CA 1
ATOM 538 C C . THR A 1 72 ? -7.992 1.929 -1.307 1.00 90.88 72 THR A C 1
ATOM 540 O O . THR A 1 72 ? -8.010 2.392 -2.445 1.00 90.88 72 THR A O 1
ATOM 543 N N . ALA A 1 73 ? -7.979 0.629 -1.041 1.00 91.06 73 ALA A N 1
ATOM 544 C CA . ALA A 1 73 ? -8.016 -0.407 -2.059 1.00 91.06 73 ALA A CA 1
ATOM 545 C C . ALA A 1 73 ? -9.166 -1.376 -1.782 1.00 91.06 73 ALA A C 1
ATOM 547 O O . ALA A 1 73 ? -9.515 -1.633 -0.627 1.00 91.06 73 ALA A O 1
ATOM 548 N N . SER A 1 74 ? -9.731 -1.928 -2.847 1.00 89.38 74 SER A N 1
ATOM 549 C CA . SER A 1 74 ? -10.759 -2.962 -2.811 1.00 89.38 74 SER A CA 1
ATOM 550 C C . SER A 1 74 ? -10.226 -4.278 -3.376 1.00 89.38 74 SER A C 1
ATOM 552 O O . SER A 1 74 ? -9.193 -4.326 -4.042 1.00 89.38 74 SER A O 1
ATOM 554 N N . ARG A 1 75 ? -10.952 -5.374 -3.137 1.00 87.38 75 ARG A N 1
ATOM 555 C CA . ARG A 1 75 ? -10.643 -6.665 -3.766 1.00 87.38 75 ARG A CA 1
ATOM 556 C C . ARG A 1 75 ? -10.707 -6.580 -5.295 1.00 87.38 75 ARG A C 1
ATOM 558 O O . ARG A 1 75 ? -9.905 -7.229 -5.965 1.00 87.38 75 ARG A O 1
ATOM 565 N N . ASP A 1 76 ? -11.642 -5.795 -5.821 1.00 88.38 76 ASP A N 1
ATOM 566 C CA . ASP A 1 76 ? -11.925 -5.721 -7.254 1.00 88.38 76 ASP A CA 1
ATOM 567 C C . ASP A 1 76 ? -10.751 -5.134 -8.039 1.00 88.38 76 ASP A C 1
ATOM 569 O O . ASP A 1 76 ? -10.445 -5.612 -9.134 1.00 88.38 76 ASP A O 1
ATOM 573 N N . ASP A 1 77 ? -10.007 -4.210 -7.422 1.00 85.69 77 ASP A N 1
ATOM 574 C CA . ASP A 1 77 ? -8.781 -3.644 -7.990 1.00 85.69 77 ASP A CA 1
ATOM 575 C C . ASP A 1 77 ? -7.753 -4.740 -8.325 1.00 85.69 77 ASP A C 1
ATOM 577 O O . ASP A 1 77 ? -7.032 -4.638 -9.315 1.00 85.69 77 ASP A O 1
ATOM 581 N N . TYR A 1 78 ? -7.729 -5.836 -7.556 1.00 87.75 78 TYR A N 1
ATOM 582 C CA . TYR A 1 78 ? -6.752 -6.924 -7.671 1.00 87.75 78 TYR A CA 1
ATOM 583 C C . TYR A 1 78 ? -7.241 -8.137 -8.473 1.00 87.75 78 TYR A C 1
ATOM 585 O O . TYR A 1 78 ? -6.469 -9.076 -8.684 1.00 87.75 78 TYR A O 1
ATOM 593 N N . LEU A 1 79 ? -8.480 -8.141 -8.979 1.00 84.69 79 LEU A N 1
ATOM 594 C CA . LEU A 1 79 ? -9.010 -9.280 -9.745 1.00 84.69 79 LEU A CA 1
ATOM 595 C C . LEU A 1 79 ? -8.213 -9.551 -11.028 1.00 84.69 79 LEU A C 1
ATOM 597 O O . LEU A 1 79 ? -8.016 -10.708 -11.394 1.00 84.69 79 LEU A O 1
ATOM 601 N N . VAL A 1 80 ? -7.698 -8.503 -11.677 1.00 80.88 80 VAL A N 1
ATOM 602 C CA . VAL A 1 80 ? -6.846 -8.640 -12.872 1.00 80.88 80 VAL A CA 1
ATOM 603 C C . VAL A 1 80 ? -5.503 -9.290 -12.526 1.00 80.88 80 VAL A C 1
ATOM 605 O O . VAL A 1 80 ? -4.984 -10.095 -13.293 1.00 80.88 80 VAL A O 1
ATOM 608 N N . ALA A 1 81 ? -4.936 -8.979 -11.358 1.00 80.00 81 ALA A N 1
ATOM 609 C CA . ALA A 1 81 ? -3.720 -9.648 -10.903 1.00 80.00 81 ALA A CA 1
ATOM 610 C C . ALA A 1 81 ? -3.991 -11.136 -10.621 1.00 80.00 81 ALA A C 1
ATOM 612 O O . ALA A 1 81 ? -3.195 -11.992 -11.001 1.00 80.00 81 ALA A O 1
ATOM 613 N N . ALA A 1 82 ? -5.143 -11.454 -10.023 1.00 78.25 82 ALA A N 1
ATOM 614 C CA . ALA A 1 82 ? -5.547 -12.832 -9.764 1.00 78.25 82 ALA A CA 1
ATOM 615 C C . ALA A 1 82 ? -5.757 -13.645 -11.056 1.00 78.25 82 ALA A C 1
ATOM 617 O O . ALA A 1 82 ? -5.358 -14.807 -11.104 1.00 78.25 82 ALA A O 1
ATOM 618 N N . SER A 1 83 ? -6.334 -13.055 -12.112 1.00 79.38 83 SER A N 1
ATOM 619 C CA . SER A 1 83 ? -6.532 -13.764 -13.384 1.00 79.38 83 SER A CA 1
ATOM 620 C C . SER A 1 83 ? -5.214 -14.088 -14.088 1.00 79.38 83 SER A C 1
ATOM 622 O O . SER A 1 83 ? -5.074 -15.186 -14.613 1.00 79.38 83 SER A O 1
ATOM 624 N N . LEU A 1 84 ? -4.230 -13.186 -14.039 1.00 76.75 84 LEU A N 1
ATOM 625 C CA . LEU A 1 84 ? -2.898 -13.411 -14.615 1.00 76.75 84 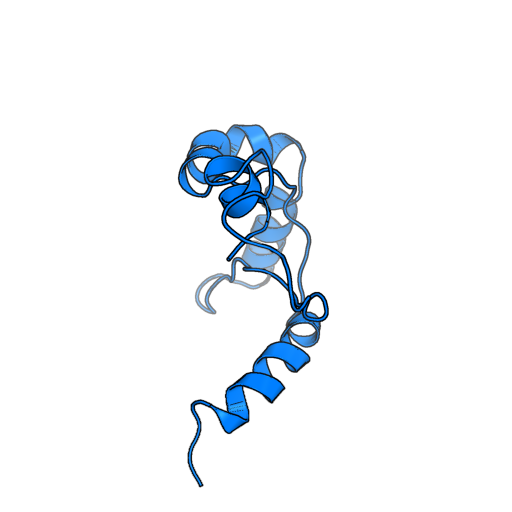LEU A CA 1
ATOM 626 C C . LEU A 1 84 ? -2.096 -14.484 -13.870 1.00 76.75 84 LEU A C 1
ATOM 628 O O . LEU A 1 84 ? -1.286 -15.182 -14.474 1.00 76.75 84 LEU A O 1
ATOM 632 N N . LEU A 1 85 ? -2.300 -14.607 -12.557 1.00 75.88 85 LEU A N 1
ATOM 633 C CA . LEU A 1 85 ? -1.611 -15.599 -11.728 1.00 75.88 85 LEU A CA 1
ATOM 634 C C . LEU A 1 85 ? -2.243 -16.990 -11.811 1.00 75.88 85 LEU A C 1
ATOM 636 O O . LEU A 1 85 ? -1.563 -17.972 -11.507 1.00 75.88 85 LEU A O 1
ATOM 640 N N . LYS A 1 86 ? -3.510 -17.086 -12.237 1.00 66.56 86 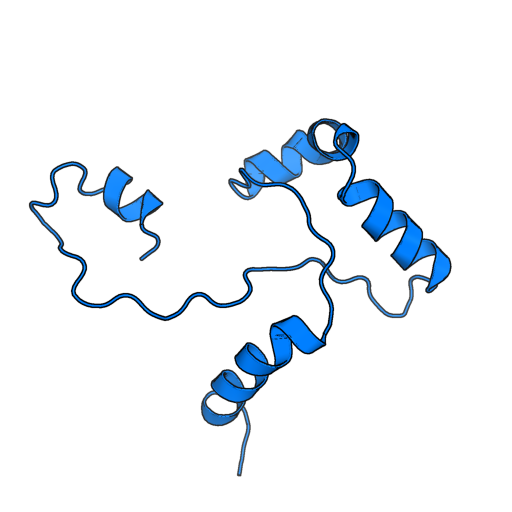LYS A N 1
ATOM 641 C CA . LYS A 1 86 ? -4.230 -18.358 -12.370 1.00 66.56 86 LYS A CA 1
ATOM 642 C C . LYS A 1 86 ? -3.486 -19.337 -13.281 1.00 66.56 86 LYS A C 1
ATOM 644 O O . LYS A 1 86 ? -3.359 -20.502 -12.930 1.00 66.56 86 LYS A O 1
ATOM 649 N N . ASP A 1 87 ? -2.917 -18.837 -14.374 1.00 64.38 87 ASP A N 1
ATOM 650 C CA . ASP A 1 87 ? -2.185 -19.655 -15.349 1.00 64.38 87 ASP A CA 1
ATOM 651 C C . ASP A 1 87 ? -0.748 -19.991 -14.904 1.00 64.38 87 ASP A C 1
ATOM 653 O O . ASP A 1 87 ? -0.083 -20.820 -15.522 1.00 64.38 87 ASP A O 1
ATOM 657 N N . ALA A 1 88 ? -0.253 -19.349 -13.839 1.00 63.16 88 ALA A N 1
ATOM 658 C CA . ALA A 1 88 ? 1.118 -19.498 -13.355 1.00 63.16 88 ALA A CA 1
ATOM 659 C C . ALA A 1 88 ? 1.244 -20.382 -12.098 1.00 63.16 88 ALA A C 1
ATOM 661 O O . ALA A 1 88 ? 2.305 -20.968 -11.898 1.00 63.16 88 ALA A O 1
ATOM 662 N N . TRP A 1 89 ? 0.202 -20.482 -11.255 1.00 60.66 89 TRP A N 1
ATOM 663 C CA . TRP A 1 89 ? 0.296 -21.130 -9.931 1.00 60.66 89 TRP A CA 1
ATOM 664 C C . TRP A 1 89 ? -0.938 -21.956 -9.495 1.00 60.66 89 TRP A C 1
ATOM 666 O O . TRP A 1 89 ? -1.095 -22.203 -8.300 1.00 60.66 89 TRP A O 1
ATOM 676 N N . GLY A 1 90 ? -1.823 -22.395 -10.405 1.00 51.25 90 GLY A N 1
ATOM 677 C CA . GLY A 1 90 ? -3.015 -23.183 -10.040 1.00 51.25 90 GLY A CA 1
ATOM 678 C C . GLY A 1 90 ? -3.443 -24.219 -11.084 1.00 51.25 90 GLY A C 1
ATOM 679 O O . GLY A 1 90 ? -3.704 -23.875 -12.228 1.00 51.25 90 GLY A O 1
ATOM 680 N N . GLU A 1 91 ? -3.497 -25.472 -10.633 1.00 46.28 91 GLU A N 1
ATOM 681 C CA . GLU A 1 91 ? -3.625 -26.770 -11.314 1.00 46.28 91 GLU A CA 1
ATOM 682 C C . GLU A 1 91 ? -4.820 -26.973 -12.274 1.00 46.28 91 GLU A C 1
ATOM 684 O O . GLU A 1 91 ? -5.844 -26.290 -12.195 1.00 46.28 91 GLU A O 1
ATOM 689 N N . ARG A 1 92 ? -4.647 -27.951 -13.181 1.00 45.19 92 ARG A N 1
ATOM 690 C CA . ARG A 1 92 ? -5.708 -28.570 -13.998 1.00 45.19 92 ARG A CA 1
ATOM 691 C C . ARG A 1 92 ? -6.759 -29.261 -13.139 1.00 45.19 92 ARG A C 1
ATOM 693 O O . ARG A 1 92 ? -6.363 -29.859 -12.118 1.00 45.19 92 ARG A O 1
#

Sequence (92 aa):
MPLGNLAKYDPHSRAARVVFKARAYPNQTLSAGPRVGAGDQAKITLALATPAARTAIAGLRELYEFNGDFQTASRDDYLVAASLLKDAWGER